Protein AF-A0A7C4IW07-F1 (afdb_monomer)

Mean predicted aligned error: 10.59 Å

Radius of gyration: 16.36 Å; Cα contacts (8 Å, |Δi|>4): 35; chains: 1; boun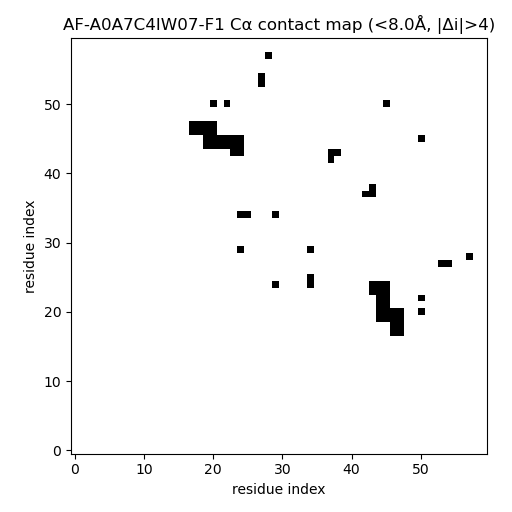ding box: 30×33×44 Å

pLDDT: mean 81.49, std 17.02, range [46.62, 96.81]

Sequence (60 aa):
MSDETDAPEMTERSKEPERLTQIRFDDFPIPTEILAGLKDLGNVYCTPLQAEIIPLALAG

Structure (mmCIF, N/CA/C/O backbone):
data_AF-A0A7C4IW07-F1
#
_entry.id   AF-A0A7C4IW07-F1
#
loop_
_atom_site.group_PDB
_atom_site.id
_atom_site.type_symbol
_atom_site.label_atom_id
_atom_site.label_alt_id
_atom_site.label_comp_id
_atom_site.label_asym_id
_atom_site.label_entity_id
_atom_site.label_seq_id
_atom_site.pdbx_PDB_ins_code
_atom_site.Cartn_x
_atom_site.Cartn_y
_atom_site.Cartn_z
_atom_site.occupancy
_atom_site.B_iso_or_equiv
_atom_site.auth_seq_id
_atom_site.auth_comp_id
_atom_site.auth_asym_id
_atom_site.auth_atom_id
_atom_site.pdbx_PDB_model_num
ATOM 1 N N . MET A 1 1 ? -13.862 21.851 -36.015 1.00 54.66 1 MET A N 1
ATOM 2 C CA . MET A 1 1 ? -13.782 20.481 -35.482 1.00 54.66 1 MET A CA 1
ATOM 3 C C . MET A 1 1 ? -12.368 20.007 -35.727 1.00 54.66 1 MET A C 1
ATOM 5 O O . MET A 1 1 ? -12.046 19.705 -36.865 1.00 54.66 1 MET A O 1
ATOM 9 N N . SER A 1 2 ? -11.535 20.060 -34.694 1.00 46.62 2 SER A N 1
ATOM 10 C CA . SER A 1 2 ? -10.205 19.456 -34.677 1.00 46.62 2 SER A CA 1
ATOM 11 C C . SER A 1 2 ? -10.128 18.748 -33.336 1.00 46.62 2 SER A C 1
ATOM 13 O O . SER A 1 2 ? -10.197 19.401 -32.299 1.00 46.62 2 SER A O 1
ATOM 15 N N . ASP A 1 3 ? -10.171 17.425 -33.388 1.00 55.03 3 ASP A N 1
ATOM 16 C CA . ASP A 1 3 ? -10.067 16.551 -32.229 1.00 55.03 3 ASP A CA 1
ATOM 17 C C . ASP A 1 3 ? -8.588 16.538 -31.820 1.00 55.03 3 ASP A C 1
ATOM 19 O O . ASP A 1 3 ? -7.743 15.997 -32.533 1.00 55.03 3 ASP A O 1
ATOM 23 N N . GLU A 1 4 ? -8.257 17.265 -30.754 1.00 57.84 4 GLU A N 1
ATOM 24 C CA . GLU A 1 4 ? -6.919 17.290 -30.166 1.00 57.84 4 GLU A CA 1
ATOM 25 C C . GLU A 1 4 ? -6.816 16.094 -29.222 1.00 57.84 4 GLU A C 1
ATOM 27 O O . GLU A 1 4 ? -7.200 16.147 -28.055 1.00 57.84 4 GLU A O 1
ATOM 32 N N . THR A 1 5 ? -6.387 14.961 -29.776 1.00 56.75 5 THR A N 1
ATOM 33 C CA . THR A 1 5 ? -6.091 13.764 -28.995 1.00 56.75 5 THR A CA 1
ATOM 34 C C . THR A 1 5 ? -4.792 13.995 -28.213 1.00 56.75 5 THR A C 1
ATOM 36 O O . THR A 1 5 ? -3.699 13.743 -28.718 1.00 56.75 5 THR A O 1
ATOM 39 N N . ASP A 1 6 ? -4.921 14.482 -26.979 1.00 54.03 6 ASP A N 1
ATOM 40 C CA . ASP A 1 6 ? -3.877 14.456 -25.950 1.00 54.03 6 ASP A CA 1
ATOM 41 C C . ASP A 1 6 ? -3.626 12.988 -25.560 1.00 54.03 6 ASP A C 1
ATOM 43 O O . ASP A 1 6 ? -4.346 12.386 -24.762 1.00 54.03 6 ASP A O 1
ATOM 47 N N . ALA A 1 7 ? -2.675 12.347 -26.240 1.00 60.53 7 ALA A N 1
ATOM 48 C CA . ALA A 1 7 ? -2.218 11.015 -25.872 1.00 60.53 7 ALA A CA 1
ATOM 49 C C . ALA A 1 7 ? -1.259 11.158 -24.678 1.00 60.53 7 ALA A C 1
ATOM 51 O O . ALA A 1 7 ? -0.248 11.850 -24.817 1.00 60.53 7 ALA A O 1
ATOM 52 N N . PRO A 1 8 ? -1.525 10.519 -23.523 1.00 54.53 8 PRO A N 1
ATOM 53 C CA . PRO A 1 8 ? -0.671 10.671 -22.355 1.00 54.53 8 PRO A CA 1
ATOM 54 C C 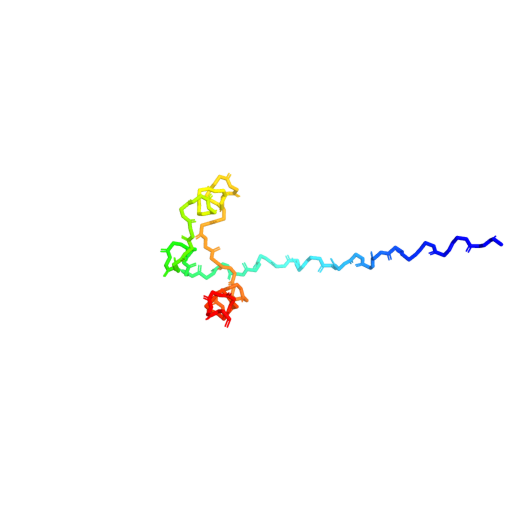. PRO A 1 8 ? 0.731 10.144 -22.668 1.00 54.53 8 PRO A C 1
ATOM 56 O O . PRO A 1 8 ? 0.887 9.007 -23.127 1.00 54.53 8 PRO A O 1
ATOM 59 N N . GLU A 1 9 ? 1.744 10.981 -22.423 1.00 53.25 9 GLU A N 1
ATOM 60 C CA . GLU A 1 9 ? 3.154 10.622 -22.544 1.00 53.25 9 GLU A CA 1
ATOM 61 C C . GLU A 1 9 ? 3.420 9.311 -21.798 1.00 53.25 9 GLU A C 1
ATOM 63 O O . GLU A 1 9 ? 3.198 9.174 -20.592 1.00 53.25 9 GLU A O 1
ATOM 68 N N . MET A 1 10 ? 3.875 8.319 -22.559 1.00 54.16 10 MET A N 1
ATOM 69 C CA . MET A 1 10 ? 4.233 6.997 -22.078 1.00 54.16 10 MET A CA 1
ATOM 70 C C . MET A 1 10 ? 5.451 7.160 -21.165 1.00 54.16 10 MET A C 1
ATOM 72 O O . MET A 1 10 ? 6.584 7.227 -21.631 1.00 54.16 10 MET A O 1
ATOM 76 N N . THR A 1 11 ? 5.213 7.311 -19.860 1.00 56.41 11 THR A N 1
ATOM 77 C CA . THR A 1 11 ? 6.288 7.416 -18.873 1.00 56.41 11 THR A CA 1
ATOM 78 C C . THR A 1 11 ? 7.147 6.150 -18.985 1.00 56.41 11 THR A C 1
ATOM 80 O O . THR A 1 11 ? 6.646 5.032 -18.831 1.00 56.41 11 THR A O 1
ATOM 83 N N . GLU A 1 12 ? 8.416 6.313 -19.371 1.00 62.38 12 GLU A N 1
ATOM 84 C CA . GLU A 1 12 ? 9.401 5.232 -19.475 1.00 62.38 12 GLU A CA 1
ATOM 85 C C . GLU A 1 12 ? 9.469 4.529 -18.114 1.00 62.38 12 GLU A C 1
ATOM 87 O O . GLU A 1 12 ? 10.065 5.038 -17.164 1.00 62.38 12 GLU A O 1
ATOM 92 N N . ARG A 1 13 ? 8.819 3.366 -17.994 1.00 63.97 13 ARG A N 1
ATOM 93 C CA . ARG A 1 13 ? 8.880 2.546 -16.782 1.00 63.97 13 ARG A CA 1
ATOM 94 C C . ARG A 1 13 ? 10.346 2.181 -16.550 1.00 63.97 13 ARG A C 1
ATOM 96 O O . ARG A 1 13 ? 10.958 1.543 -17.405 1.00 63.97 13 ARG A O 1
ATOM 103 N N . SER A 1 14 ? 10.892 2.630 -15.420 1.00 58.78 14 SER A N 1
ATOM 104 C CA . SER A 1 14 ? 12.297 2.480 -15.034 1.00 58.78 14 SER A CA 1
ATOM 105 C C . SER A 1 14 ? 12.842 1.086 -15.365 1.00 58.78 14 SER A C 1
ATOM 107 O O . SER A 1 14 ? 12.231 0.067 -15.050 1.00 58.78 14 SER A O 1
ATOM 109 N N . LYS A 1 15 ? 13.999 1.062 -16.034 1.00 58.78 15 LYS A N 1
ATOM 110 C CA . LYS A 1 15 ? 14.646 -0.139 -16.602 1.00 58.78 15 LYS A CA 1
ATOM 111 C C . LYS A 1 15 ? 15.321 -1.006 -15.535 1.00 58.78 15 LYS A C 1
ATOM 113 O O . LYS A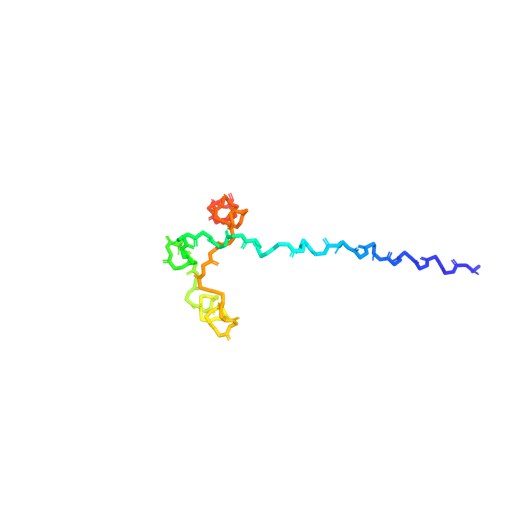 1 15 ? 15.691 -2.144 -15.806 1.00 58.78 15 LYS A O 1
ATOM 118 N N . GLU A 1 16 ? 15.478 -0.471 -14.329 1.00 60.22 16 GLU A N 1
ATOM 119 C CA . GLU A 1 16 ? 15.950 -1.208 -13.164 1.00 60.22 16 GLU A CA 1
ATOM 120 C C . GLU A 1 16 ? 14.756 -1.717 -12.357 1.00 60.22 16 GLU A C 1
ATOM 122 O O . GLU A 1 16 ? 13.784 -0.975 -12.185 1.00 60.22 16 GLU A O 1
ATOM 127 N N . PRO A 1 17 ? 14.808 -2.959 -11.839 1.00 58.84 17 PRO A N 1
ATOM 128 C CA . PRO A 1 17 ? 13.809 -3.404 -10.887 1.00 58.84 17 PRO A CA 1
ATOM 129 C C . PRO A 1 17 ? 13.880 -2.440 -9.707 1.00 58.84 17 PRO A C 1
ATOM 131 O O . PRO A 1 17 ? 14.915 -2.372 -9.039 1.00 58.84 17 PRO A O 1
ATOM 134 N N . GLU A 1 18 ? 12.813 -1.666 -9.486 1.00 63.41 18 GLU A N 1
ATOM 135 C CA . GLU A 1 18 ? 12.649 -0.879 -8.268 1.00 63.41 18 GLU A CA 1
ATOM 136 C C . GLU A 1 18 ? 12.963 -1.826 -7.117 1.00 63.41 18 GLU A C 1
ATOM 138 O O . GLU A 1 18 ? 12.260 -2.820 -6.924 1.00 63.41 18 GLU A O 1
ATOM 143 N N . ARG A 1 19 ? 14.110 -1.618 -6.460 1.00 61.22 19 ARG A N 1
ATOM 144 C CA . ARG A 1 19 ? 14.628 -2.577 -5.488 1.00 61.22 19 ARG A CA 1
ATOM 145 C C . ARG A 1 19 ? 13.586 -2.686 -4.388 1.00 61.22 19 ARG A C 1
ATOM 147 O O . ARG A 1 19 ? 13.458 -1.766 -3.583 1.00 61.22 19 ARG A O 1
ATOM 154 N N . LEU A 1 20 ? 12.825 -3.780 -4.408 1.00 68.88 20 LEU A N 1
ATOM 155 C CA . LEU A 1 20 ? 11.775 -4.037 -3.438 1.00 68.88 20 LEU A CA 1
ATOM 156 C C . LEU A 1 20 ? 12.402 -3.939 -2.050 1.00 68.88 20 LEU A C 1
ATOM 158 O O . LEU A 1 20 ? 13.488 -4.472 -1.797 1.00 68.88 20 LEU A O 1
ATOM 162 N N . THR A 1 21 ? 11.753 -3.184 -1.175 1.00 83.88 21 THR A N 1
ATOM 163 C CA . THR A 1 21 ? 12.187 -3.075 0.213 1.00 83.88 21 THR A CA 1
ATOM 164 C C . THR A 1 21 ? 11.975 -4.415 0.918 1.00 83.88 21 THR A C 1
ATOM 166 O O . THR A 1 21 ? 11.317 -5.315 0.403 1.00 83.88 21 THR A O 1
ATOM 169 N N . GLN A 1 22 ? 12.505 -4.553 2.131 1.00 89.81 22 GLN A N 1
ATOM 170 C CA . GLN A 1 22 ? 12.126 -5.673 3.000 1.00 89.81 22 GLN A CA 1
ATOM 171 C C . GLN A 1 22 ? 10.785 -5.431 3.717 1.00 89.81 22 GLN A C 1
ATOM 173 O O . GLN A 1 22 ? 10.334 -6.307 4.449 1.00 89.81 22 GLN A O 1
ATOM 178 N N . ILE A 1 23 ? 10.156 -4.268 3.501 1.00 92.31 23 ILE A N 1
ATOM 179 C CA . ILE A 1 23 ? 8.893 -3.870 4.126 1.00 92.31 23 ILE A CA 1
ATOM 180 C C . ILE A 1 23 ? 7.751 -4.497 3.339 1.00 92.31 23 ILE A C 1
ATOM 182 O O . ILE A 1 23 ? 7.690 -4.394 2.110 1.00 92.31 23 ILE A O 1
ATOM 186 N N . ARG A 1 24 ? 6.845 -5.165 4.039 1.00 94.50 24 ARG A N 1
ATOM 187 C CA . ARG A 1 24 ? 5.728 -5.883 3.437 1.00 94.50 24 ARG A CA 1
ATOM 188 C C . ARG A 1 24 ? 4.461 -5.048 3.506 1.00 94.50 24 ARG A C 1
ATOM 190 O O . ARG A 1 24 ? 4.294 -4.217 4.390 1.00 94.50 24 ARG A O 1
ATOM 197 N N . PHE A 1 25 ? 3.529 -5.300 2.590 1.00 94.81 25 PHE A N 1
ATOM 198 C CA . PHE A 1 25 ? 2.218 -4.647 2.660 1.00 94.81 25 PHE A CA 1
ATOM 199 C C . PHE A 1 25 ? 1.451 -5.012 3.942 1.00 94.81 25 PHE A C 1
ATOM 201 O O . PHE A 1 25 ? 0.693 -4.191 4.447 1.00 94.81 25 PHE A O 1
ATOM 208 N N . ASP A 1 26 ? 1.666 -6.214 4.488 1.00 95.44 26 ASP A N 1
ATOM 209 C CA . ASP A 1 26 ? 1.023 -6.678 5.725 1.00 95.44 26 ASP A CA 1
ATOM 210 C C . ASP A 1 26 ? 1.664 -6.131 7.018 1.00 95.44 26 ASP A C 1
ATOM 212 O O . ASP A 1 26 ? 1.135 -6.391 8.097 1.00 95.44 26 ASP A O 1
ATOM 216 N N . ASP A 1 27 ? 2.722 -5.313 6.920 1.00 95.56 27 ASP A N 1
ATOM 217 C CA . ASP A 1 27 ? 3.255 -4.527 8.047 1.00 95.56 27 ASP A CA 1
ATOM 218 C C . ASP A 1 27 ? 2.419 -3.258 8.323 1.00 95.56 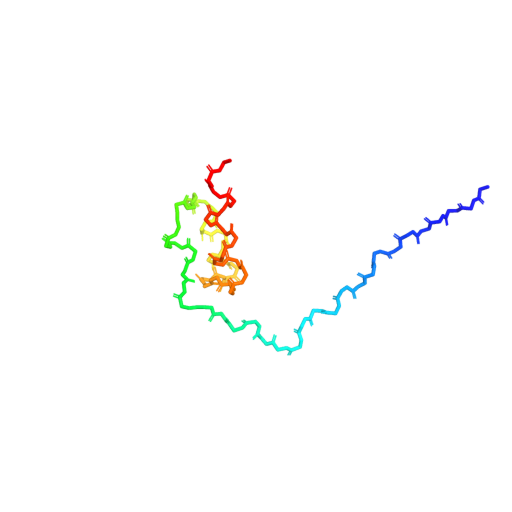27 ASP A C 1
ATOM 220 O O . ASP A 1 27 ? 2.550 -2.625 9.373 1.00 95.56 27 ASP A O 1
ATOM 224 N N . PHE A 1 28 ? 1.548 -2.874 7.384 1.00 95.12 28 PHE A N 1
ATOM 225 C CA . PHE A 1 28 ? 0.660 -1.718 7.488 1.00 95.12 28 PHE A CA 1
ATOM 226 C C . PHE A 1 28 ? -0.773 -2.149 7.833 1.00 95.12 28 PHE A C 1
ATOM 228 O O . PHE A 1 28 ? -1.175 -3.270 7.512 1.00 95.12 28 PHE A O 1
ATOM 235 N N . PRO A 1 29 ? -1.600 -1.263 8.422 1.00 95.44 29 PRO A N 1
ATOM 236 C CA . PRO A 1 29 ? -3.006 -1.549 8.714 1.00 95.44 29 PRO A CA 1
ATOM 237 C C . PRO A 1 29 ? -3.882 -1.484 7.445 1.00 95.44 29 PRO A C 1
ATOM 239 O O . PRO A 1 29 ? -4.868 -0.752 7.385 1.00 95.44 29 PRO A O 1
ATOM 242 N N . ILE A 1 30 ? -3.506 -2.231 6.405 1.00 94.94 30 ILE A N 1
ATOM 243 C CA . ILE A 1 30 ? -4.243 -2.351 5.143 1.00 94.94 30 ILE A CA 1
ATOM 244 C C . ILE A 1 30 ? -5.344 -3.415 5.310 1.00 94.94 30 ILE A C 1
ATOM 246 O O . ILE A 1 30 ? -5.071 -4.485 5.860 1.00 94.94 30 ILE A O 1
ATOM 250 N N . PRO A 1 31 ? -6.576 -3.176 4.817 1.00 95.56 31 PRO A N 1
ATOM 251 C CA . PRO A 1 31 ? -7.645 -4.172 4.831 1.00 95.56 31 PRO A CA 1
ATOM 252 C C . PRO A 1 31 ? -7.234 -5.510 4.204 1.00 95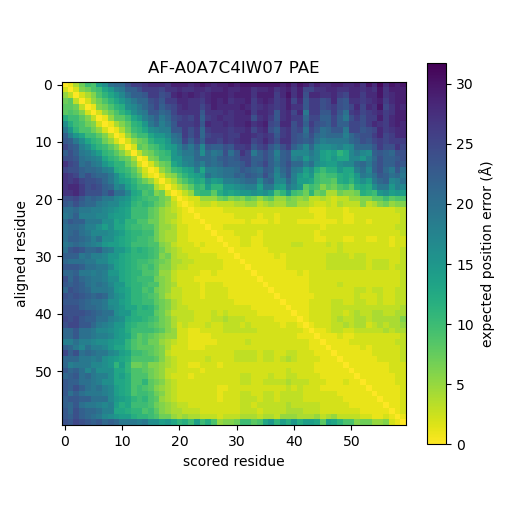.56 31 PRO A C 1
ATOM 254 O O . PRO A 1 31 ? -6.579 -5.555 3.158 1.00 95.56 31 PRO A O 1
ATOM 257 N N . THR A 1 32 ? -7.665 -6.609 4.822 1.00 95.38 32 THR A N 1
ATOM 258 C CA . THR A 1 32 ? -7.310 -7.979 4.419 1.00 95.38 32 THR A CA 1
ATOM 259 C C . THR A 1 32 ? -7.675 -8.276 2.965 1.00 95.38 32 THR A C 1
ATOM 261 O O . THR A 1 32 ? -6.936 -8.976 2.277 1.00 95.38 32 THR A O 1
ATOM 264 N N . GLU A 1 33 ? -8.779 -7.721 2.471 1.00 96.62 33 GLU A N 1
ATOM 265 C CA . GLU A 1 33 ? -9.251 -7.889 1.097 1.00 96.62 33 GLU A CA 1
ATOM 266 C C . GLU A 1 33 ? -8.262 -7.292 0.085 1.00 96.62 33 GLU A C 1
ATOM 268 O O . GLU A 1 33 ? -8.000 -7.888 -0.960 1.00 96.62 33 GLU A O 1
ATOM 273 N N . ILE A 1 34 ? -7.654 -6.148 0.416 1.00 95.19 34 ILE A N 1
ATOM 274 C CA . ILE A 1 34 ? -6.630 -5.508 -0.419 1.00 95.19 34 ILE A CA 1
ATOM 275 C C . ILE A 1 34 ? -5.326 -6.308 -0.349 1.00 95.19 34 ILE A C 1
ATOM 277 O O . ILE A 1 34 ? -4.704 -6.565 -1.379 1.00 95.19 34 ILE A O 1
ATOM 281 N N . LEU A 1 35 ? -4.932 -6.759 0.846 1.00 96.56 35 LEU A N 1
ATOM 282 C CA . LEU A 1 35 ? -3.752 -7.610 1.025 1.00 96.56 35 LEU A CA 1
ATOM 283 C C . LEU A 1 35 ? -3.863 -8.930 0.253 1.00 96.56 35 LEU A C 1
ATOM 285 O O . LEU A 1 35 ? -2.858 -9.408 -0.273 1.00 96.56 35 LEU A O 1
ATOM 289 N N . ALA A 1 36 ? -5.060 -9.515 0.167 1.00 96.44 36 ALA A N 1
ATOM 290 C CA . ALA A 1 36 ? -5.313 -10.706 -0.637 1.00 96.44 36 ALA A CA 1
ATOM 291 C C . ALA A 1 36 ? -5.064 -10.425 -2.126 1.00 96.44 36 ALA A C 1
ATOM 293 O O . ALA A 1 36 ? -4.256 -11.113 -2.743 1.00 96.44 36 ALA A O 1
ATOM 294 N N . GLY A 1 37 ? -5.638 -9.343 -2.662 1.00 96.81 37 GLY A N 1
ATOM 295 C CA . GLY A 1 37 ? -5.405 -8.943 -4.053 1.00 96.81 37 GLY A CA 1
ATOM 296 C C . GLY A 1 37 ? -3.929 -8.657 -4.361 1.00 96.81 37 GLY A C 1
ATOM 297 O O . GLY A 1 37 ? -3.422 -9.060 -5.404 1.00 96.81 37 GLY A O 1
ATOM 298 N N . LEU A 1 38 ? -3.201 -8.020 -3.439 1.00 94.88 38 LEU A N 1
ATOM 299 C CA . LEU A 1 38 ? -1.760 -7.784 -3.586 1.00 94.88 38 LEU A CA 1
ATOM 300 C C . LEU A 1 38 ? -0.965 -9.098 -3.637 1.00 94.88 38 LEU A C 1
ATOM 302 O O . LEU A 1 38 ? -0.083 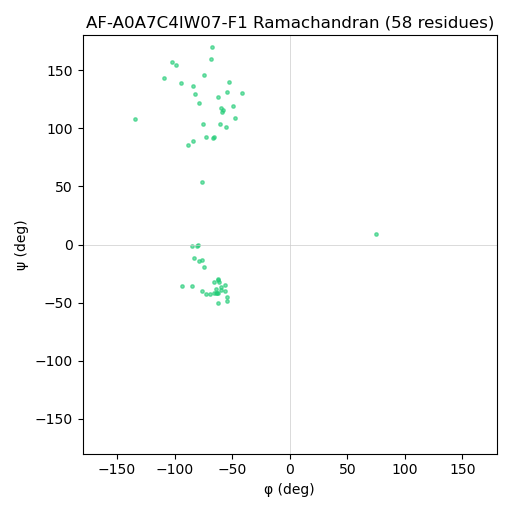-9.248 -4.484 1.00 94.88 38 LEU A O 1
ATOM 306 N N . LYS A 1 39 ? -1.312 -10.073 -2.787 1.00 93.62 39 LYS A N 1
ATOM 307 C CA . LYS A 1 39 ? -0.692 -11.407 -2.775 1.00 93.62 39 LYS A CA 1
ATOM 308 C C . LYS A 1 39 ? -0.987 -12.194 -4.049 1.00 93.62 39 LYS A C 1
ATOM 310 O O . LYS A 1 39 ? -0.061 -12.795 -4.590 1.00 93.62 39 LYS A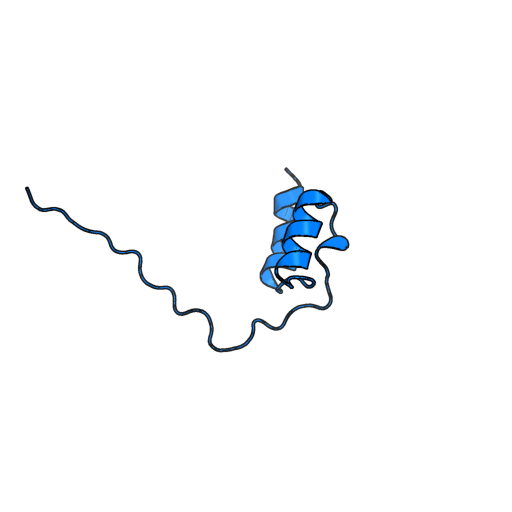 O 1
ATOM 315 N N . ASP A 1 40 ? -2.214 -12.138 -4.559 1.00 96.38 40 ASP A N 1
ATOM 316 C CA . ASP A 1 40 ? -2.610 -12.806 -5.806 1.00 96.38 40 ASP A CA 1
ATOM 317 C C . ASP A 1 40 ? -1.834 -12.271 -7.021 1.00 96.38 40 ASP A C 1
ATOM 319 O O . ASP A 1 40 ? -1.545 -13.006 -7.964 1.00 96.38 40 ASP A O 1
ATOM 323 N N . LEU A 1 41 ? -1.429 -10.999 -6.969 1.00 93.00 41 LEU A N 1
ATOM 324 C CA . LEU A 1 41 ? -0.580 -10.350 -7.971 1.00 93.00 41 LEU A CA 1
ATOM 325 C C . LEU A 1 41 ? 0.928 -10.582 -7.749 1.00 93.00 41 LEU A C 1
ATOM 327 O O . LEU A 1 41 ? 1.741 -10.082 -8.525 1.00 93.00 41 LEU A O 1
ATOM 331 N N . GLY A 1 42 ? 1.323 -11.300 -6.693 1.00 90.69 42 GLY A N 1
ATOM 332 C CA . GLY A 1 42 ? 2.726 -11.511 -6.319 1.00 90.69 42 GLY A CA 1
ATOM 333 C C . GLY A 1 42 ? 3.405 -10.293 -5.676 1.00 90.69 42 GLY A C 1
ATOM 334 O O . GLY A 1 42 ? 4.614 -10.315 -5.444 1.00 90.69 42 GLY A O 1
ATOM 335 N N . ASN A 1 43 ? 2.648 -9.243 -5.346 1.00 89.62 43 ASN A N 1
ATOM 336 C CA . ASN A 1 43 ? 3.146 -8.025 -4.710 1.00 89.62 43 ASN A CA 1
ATOM 337 C C . ASN A 1 43 ? 3.135 -8.179 -3.188 1.00 89.62 43 ASN A C 1
ATOM 339 O O . ASN A 1 43 ? 2.187 -7.812 -2.500 1.00 89.62 43 ASN A O 1
ATOM 343 N N . VAL A 1 44 ? 4.209 -8.756 -2.656 1.00 91.00 44 VAL A N 1
ATOM 344 C CA . VAL A 1 44 ? 4.354 -9.008 -1.213 1.00 91.00 44 VAL A CA 1
ATOM 345 C C . VAL A 1 44 ? 5.096 -7.872 -0.504 1.00 91.00 44 VAL A C 1
ATOM 347 O O . VAL A 1 44 ? 4.774 -7.532 0.635 1.00 91.00 44 VAL A O 1
ATOM 350 N N . TYR A 1 45 ? 6.072 -7.280 -1.190 1.00 93.19 45 TYR A N 1
ATOM 351 C CA . TYR A 1 45 ? 6.950 -6.242 -0.666 1.00 93.19 45 TYR A CA 1
ATOM 352 C C . TYR A 1 45 ? 6.642 -4.896 -1.306 1.00 93.19 45 TYR A C 1
ATOM 354 O O . TYR A 1 45 ? 6.360 -4.821 -2.502 1.00 93.19 45 TYR A O 1
ATOM 362 N N . CYS A 1 46 ? 6.744 -3.840 -0.510 1.00 92.12 46 CYS A N 1
ATOM 363 C CA . CYS A 1 46 ? 6.578 -2.477 -0.980 1.00 92.12 46 CYS A CA 1
ATOM 364 C C . CYS A 1 46 ? 7.810 -2.034 -1.772 1.00 92.12 46 CYS A C 1
ATOM 366 O O . CYS A 1 46 ? 8.954 -2.362 -1.425 1.00 92.12 46 CYS A O 1
ATOM 368 N N . THR A 1 47 ? 7.596 -1.215 -2.796 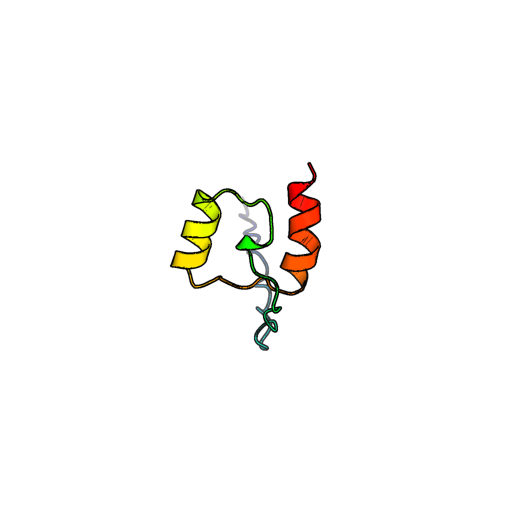1.00 91.94 47 THR A N 1
ATOM 369 C CA . THR A 1 47 ? 8.678 -0.410 -3.372 1.00 91.94 47 THR A CA 1
ATOM 370 C C . THR A 1 47 ? 9.106 0.666 -2.362 1.00 91.94 47 THR A C 1
ATOM 372 O O . THR A 1 47 ? 8.343 0.976 -1.441 1.00 91.94 47 THR A O 1
ATOM 375 N N . PRO A 1 48 ? 10.313 1.248 -2.483 1.00 91.19 48 PRO A N 1
ATOM 376 C CA . PRO A 1 48 ? 10.772 2.280 -1.550 1.00 91.19 48 PRO A CA 1
ATOM 377 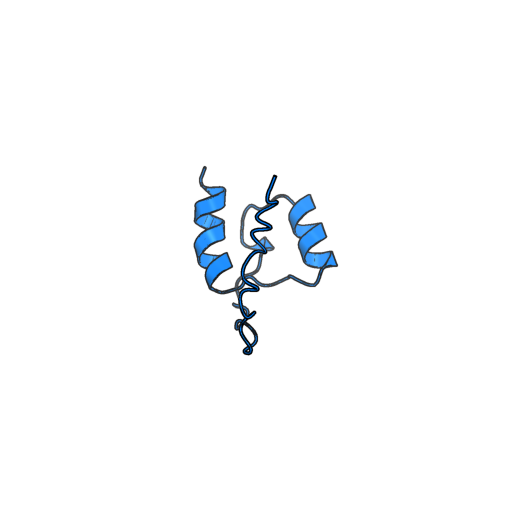C C . PRO A 1 48 ? 9.789 3.448 -1.438 1.00 91.19 48 PRO A C 1
ATOM 379 O O . PRO A 1 48 ? 9.397 3.821 -0.337 1.00 91.19 48 PRO A O 1
ATOM 382 N N . LEU A 1 49 ? 9.295 3.931 -2.582 1.00 91.44 49 LEU A N 1
ATOM 383 C CA . LEU A 1 49 ? 8.297 4.995 -2.623 1.00 91.44 49 LEU A CA 1
ATOM 384 C C . LEU A 1 49 ? 6.983 4.576 -1.948 1.00 91.44 49 LEU A C 1
ATOM 386 O O . LEU A 1 49 ? 6.388 5.351 -1.208 1.00 91.44 49 LEU A O 1
ATOM 390 N N . GLN A 1 50 ? 6.522 3.344 -2.171 1.00 92.69 50 GLN A N 1
ATOM 391 C CA . GLN A 1 50 ? 5.299 2.845 -1.541 1.00 92.69 50 GLN A CA 1
ATOM 392 C C . GLN A 1 50 ? 5.437 2.750 -0.021 1.00 92.69 50 GLN A C 1
ATOM 394 O O . GLN A 1 50 ? 4.521 3.151 0.688 1.00 92.69 50 GLN A O 1
ATOM 399 N N . ALA A 1 51 ? 6.573 2.272 0.488 1.00 93.38 51 ALA A N 1
ATOM 400 C CA . ALA A 1 51 ? 6.807 2.182 1.926 1.00 93.38 51 ALA A CA 1
ATOM 401 C C . ALA A 1 51 ? 6.777 3.560 2.614 1.00 93.38 51 ALA A C 1
ATOM 403 O O . ALA A 1 51 ? 6.334 3.658 3.756 1.00 93.38 51 ALA A O 1
ATOM 404 N N . GLU A 1 52 ? 7.207 4.616 1.919 1.00 93.62 52 GLU A N 1
ATOM 405 C CA . GLU A 1 52 ? 7.139 5.999 2.410 1.00 93.62 52 GLU A CA 1
ATOM 406 C C . GLU A 1 52 ? 5.720 6.582 2.335 1.00 93.62 52 GLU A C 1
ATOM 408 O O . GLU A 1 52 ? 5.278 7.273 3.252 1.00 93.62 52 GLU A O 1
ATOM 413 N N . ILE A 1 53 ? 4.987 6.295 1.256 1.00 94.88 53 ILE A N 1
ATOM 414 C CA . ILE A 1 53 ? 3.686 6.916 0.977 1.00 94.88 53 ILE A CA 1
ATOM 415 C C . ILE A 1 53 ? 2.527 6.201 1.677 1.00 94.88 53 ILE A C 1
ATOM 417 O O . ILE A 1 53 ? 1.592 6.868 2.113 1.00 94.88 53 ILE A O 1
ATOM 421 N N . ILE A 1 54 ? 2.559 4.871 1.815 1.00 94.38 54 ILE A N 1
ATOM 422 C CA . ILE A 1 54 ? 1.461 4.088 2.411 1.00 94.38 54 ILE A CA 1
ATOM 423 C C . ILE A 1 54 ? 1.076 4.596 3.813 1.00 94.38 54 ILE A C 1
ATOM 425 O O . ILE A 1 54 ? -0.112 4.833 4.027 1.00 94.38 54 ILE A O 1
ATOM 429 N N . PRO A 1 55 ? 2.010 4.837 4.756 1.00 93.75 55 PRO A N 1
ATOM 430 C CA . PRO A 1 55 ? 1.667 5.396 6.065 1.00 93.75 55 PRO A CA 1
ATOM 431 C C . PRO A 1 55 ? 0.930 6.731 5.980 1.00 93.75 55 PRO A C 1
ATOM 433 O O . PRO A 1 55 ? -0.012 6.961 6.732 1.00 93.75 55 PRO A O 1
ATOM 436 N N . LEU A 1 56 ? 1.352 7.599 5.056 1.00 95.25 56 LEU A N 1
ATOM 437 C CA . LEU A 1 56 ? 0.755 8.916 4.851 1.00 95.25 56 LEU A CA 1
ATOM 438 C C . LEU A 1 56 ? -0.650 8.790 4.257 1.00 95.25 56 LEU A C 1
ATOM 440 O O . LEU A 1 56 ? -1.572 9.455 4.713 1.00 95.25 56 LEU A O 1
ATOM 444 N N . ALA A 1 57 ? -0.827 7.897 3.283 1.00 93.06 57 ALA A N 1
ATOM 445 C CA . ALA A 1 57 ? -2.116 7.635 2.653 1.00 93.06 57 ALA A CA 1
ATOM 446 C C . ALA A 1 57 ? -3.138 7.020 3.626 1.00 93.06 57 ALA A C 1
ATOM 448 O O . ALA A 1 57 ? -4.333 7.269 3.499 1.00 93.06 57 ALA A O 1
ATOM 449 N N . LEU A 1 58 ? -2.677 6.226 4.597 1.00 93.12 58 LEU A N 1
ATOM 450 C CA . LEU A 1 58 ? -3.529 5.607 5.617 1.00 93.12 58 LEU A CA 1
ATOM 451 C C . LEU A 1 58 ? -3.840 6.535 6.803 1.00 93.12 58 LEU A C 1
ATOM 453 O O . LEU A 1 58 ? -4.705 6.198 7.610 1.00 93.12 58 LEU A O 1
ATOM 457 N N . ALA A 1 59 ? -3.151 7.673 6.932 1.00 91.12 59 ALA A N 1
ATOM 458 C CA . ALA A 1 59 ? -3.312 8.584 8.067 1.00 91.12 59 ALA A CA 1
ATOM 459 C C . ALA A 1 59 ? -4.614 9.410 8.032 1.00 91.12 59 ALA A C 1
ATOM 461 O O . ALA A 1 59 ? -5.052 9.856 9.094 1.00 91.12 59 ALA A O 1
ATOM 462 N N . GLY A 1 60 ? -5.248 9.544 6.857 1.00 80.12 60 GLY A N 1
ATOM 463 C CA . GLY A 1 60 ? -6.489 10.307 6.660 1.00 80.12 60 GLY A CA 1
ATOM 464 C C . GLY A 1 60 ? -6.262 11.781 6.357 1.00 80.12 60 GLY A C 1
ATOM 465 O O . GLY A 1 60 ? -5.621 12.471 7.178 1.00 80.12 60 GLY A O 1
#

Foldseek 3Di:
DDPPPPDDPPPPDDPDDLPFDPAFPVVDPDDPVVVVVCVVVVNGTDRPVCVVCVVVVVPD

Secondary structure (DSSP, 8-state):
------PPP-----SS-----S-BGGGS---HHHHHHHHHTT--B--HHHHHHHHHHH--

Solvent-accessible surface area (backbone atoms only — not comparable to full-atom values): 4014 Å² total; per-residue (Å²): 142,78,87,80,80,82,71,78,80,78,73,79,72,72,92,60,80,73,68,60,40,94,50,41,57,84,78,45,100,62,58,68,73,57,53,49,55,32,49,77,70,68,51,55,49,26,40,61,68,47,63,64,45,51,63,61,70,71,66,117

Nearest PDB structures (foldseek):
  5gvr-assembly1_A  TM=8.609E-01  e=4.118E-01  Homo sapiens
  3gfk-assembly1_B  TM=5.978E-01  e=3.626E+00  Bacillus subtilis
  8red-assembly1_A  TM=6.341E-01  e=8.920E+00  Escherichia coli K-12